Protein AF-A0A800F4C3-F1 (afdb_monomer_lite)

pLDDT: mean 89.06, std 9.59, range [60.59, 98.38]

Sequence (119 aa):
RSNSRIQIFDQEGNHSATWTQFGRPSGIAFDDQGRIYVADSESDNVQNPGYEMGIRIGEVETGWVKEFIRFPWANPHILPGNGAEFVAVDSEGNLYGGEPVPNPHRNARTLRKYVRVRP

Radius of gyration: 14.31 Å; chains: 1; bounding box: 35×34×37 Å

Secondary structure (DSSP, 8-state):
-TT--EEEE-TT--EEEEE-TT-SEEEEEE-TTSEEEEEES--STTTSTT--SEEEEEETTT--EEEEEE-TT--TT-TT--S-SEEEE-TT--EEEEE-SPPTTTSS-EEEEE-----

Structure (mmCIF, N/CA/C/O backbone):
data_AF-A0A800F4C3-F1
#
_entry.id   AF-A0A800F4C3-F1
#
loop_
_atom_site.group_PDB
_atom_site.id
_atom_site.type_symbol
_atom_site.label_atom_id
_atom_site.label_alt_id
_atom_site.label_comp_id
_atom_site.label_asym_id
_atom_site.label_entity_id
_atom_site.label_seq_id
_atom_site.pdbx_PDB_ins_code
_atom_site.Cartn_x
_atom_site.Cartn_y
_atom_site.Cartn_z
_atom_site.occupancy
_atom_site.B_iso_or_equiv
_atom_site.auth_seq_id
_atom_site.auth_comp_id
_atom_site.auth_asym_id
_atom_site.auth_atom_id
_atom_site.pdbx_PDB_model_num
ATOM 1 N N . ARG A 1 1 ? 1.613 12.022 -3.959 1.00 65.81 1 ARG A N 1
ATOM 2 C CA . ARG A 1 1 ? 1.047 11.690 -2.624 1.00 65.81 1 ARG A CA 1
ATOM 3 C C . ARG A 1 1 ? 1.990 12.178 -1.522 1.00 65.81 1 ARG A C 1
ATOM 5 O O . ARG A 1 1 ? 2.543 11.393 -0.768 1.00 65.81 1 ARG A O 1
ATOM 12 N N . SER A 1 2 ? 2.204 13.496 -1.455 1.00 76.50 2 SER A N 1
ATOM 13 C CA . SER A 1 2 ? 3.388 14.134 -0.850 1.00 76.50 2 SER A CA 1
ATOM 14 C C . SER A 1 2 ? 3.609 13.872 0.638 1.00 76.50 2 SER A C 1
ATOM 16 O O . SER A 1 2 ? 4.748 13.920 1.076 1.00 76.50 2 SER A O 1
ATOM 18 N N . ASN A 1 3 ? 2.550 13.586 1.394 1.00 88.06 3 ASN A N 1
ATOM 19 C CA . ASN A 1 3 ? 2.610 13.584 2.855 1.00 88.06 3 ASN A CA 1
ATOM 20 C C . ASN A 1 3 ? 2.937 12.206 3.458 1.00 88.06 3 ASN A C 1
ATOM 22 O O . ASN A 1 3 ? 2.912 12.095 4.680 1.00 88.06 3 ASN A O 1
ATOM 26 N N . SER A 1 4 ? 3.187 11.184 2.619 1.00 94.31 4 SER A N 1
ATOM 27 C CA . SER A 1 4 ? 3.623 9.827 3.007 1.00 94.31 4 SER A CA 1
ATOM 28 C C . SER A 1 4 ? 2.871 9.271 4.226 1.00 94.31 4 SER A C 1
ATOM 30 O O . SER A 1 4 ? 3.461 8.883 5.231 1.00 94.31 4 SER A O 1
ATOM 32 N N . ARG A 1 5 ? 1.532 9.315 4.166 1.00 95.88 5 ARG A N 1
ATOM 33 C CA . ARG A 1 5 ? 0.659 8.927 5.278 1.00 95.88 5 ARG A CA 1
ATOM 34 C C . ARG A 1 5 ? -0.674 8.363 4.812 1.00 95.88 5 ARG A C 1
ATOM 36 O O . ARG A 1 5 ? -1.158 8.711 3.736 1.00 95.88 5 ARG A O 1
ATOM 43 N N . ILE A 1 6 ? -1.291 7.582 5.687 1.00 96.31 6 ILE A N 1
ATOM 44 C CA . ILE A 1 6 ? -2.703 7.201 5.644 1.00 96.31 6 ILE A CA 1
ATOM 45 C C . ILE A 1 6 ? -3.413 7.986 6.743 1.00 96.31 6 ILE A C 1
ATOM 47 O O . ILE A 1 6 ? -2.891 8.119 7.850 1.00 96.31 6 ILE A O 1
ATOM 51 N N . GLN A 1 7 ? -4.586 8.529 6.435 1.00 96.19 7 GLN A N 1
ATOM 52 C CA . GLN A 1 7 ? -5.451 9.176 7.416 1.00 96.19 7 GLN A CA 1
ATOM 53 C C . GLN A 1 7 ? -6.754 8.396 7.497 1.00 96.19 7 GLN A C 1
ATOM 55 O O . GLN A 1 7 ? -7.334 8.059 6.467 1.00 96.19 7 GLN A O 1
ATOM 60 N N . ILE A 1 8 ? -7.178 8.110 8.720 1.00 96.00 8 ILE A N 1
ATOM 61 C CA . ILE A 1 8 ? -8.399 7.374 9.019 1.00 96.00 8 ILE A CA 1
ATOM 62 C C . ILE A 1 8 ? -9.399 8.369 9.582 1.00 96.00 8 ILE A C 1
ATOM 64 O O . ILE A 1 8 ? -9.050 9.177 10.449 1.00 96.00 8 ILE A O 1
ATOM 68 N N . PHE A 1 9 ? -10.618 8.295 9.071 1.00 97.62 9 PHE A N 1
ATOM 69 C CA . PHE A 1 9 ? -11.740 9.109 9.499 1.00 97.62 9 PHE A CA 1
ATOM 70 C C . PHE A 1 9 ? -12.912 8.192 9.843 1.00 97.62 9 PHE A C 1
ATOM 72 O O . PHE A 1 9 ? -13.038 7.113 9.254 1.00 97.62 9 PHE A O 1
ATOM 79 N N . ASP A 1 10 ? -13.754 8.617 10.779 1.00 97.00 10 ASP A N 1
ATOM 80 C CA . ASP A 1 10 ? -15.062 7.995 10.980 1.00 97.00 10 ASP A CA 1
ATOM 81 C C . ASP A 1 10 ? -16.031 8.362 9.8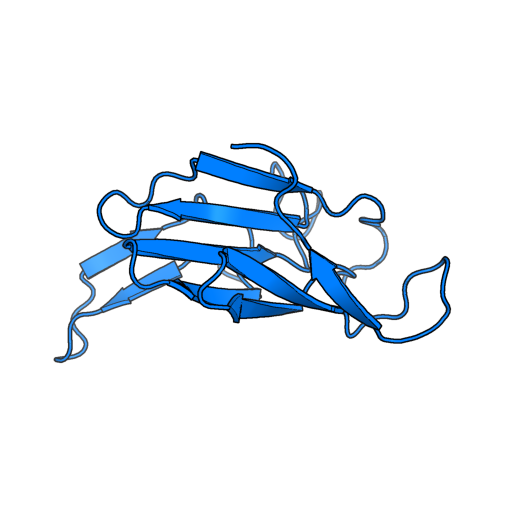37 1.00 97.00 10 ASP A C 1
ATOM 83 O O . ASP A 1 10 ? -15.669 9.051 8.876 1.00 97.00 10 ASP A O 1
ATOM 87 N N . GLN A 1 11 ? -17.264 7.853 9.902 1.00 97.19 11 GLN A N 1
ATOM 88 C CA . GLN A 1 11 ? -18.262 8.079 8.849 1.00 97.19 11 GLN A CA 1
ATOM 89 C C . GLN A 1 11 ? -18.770 9.527 8.828 1.00 97.19 11 GLN A C 1
ATOM 91 O O . GLN A 1 11 ? -19.255 10.004 7.803 1.00 97.19 11 GLN A O 1
ATOM 96 N N . GLU A 1 12 ? -18.622 10.238 9.940 1.00 98.25 12 GLU A N 1
ATOM 97 C CA . GLU A 1 12 ? -18.939 11.649 10.111 1.00 98.25 12 GLU A CA 1
ATOM 98 C C . GLU A 1 12 ? -17.805 12.566 9.613 1.00 98.25 12 GLU A C 1
ATOM 100 O O . GLU A 1 12 ? -17.984 13.782 9.520 1.00 98.25 12 GLU A O 1
ATOM 105 N N . GLY A 1 13 ? -16.651 11.997 9.247 1.00 97.75 13 GLY A N 1
ATOM 106 C CA . GLY A 1 13 ? -15.487 12.716 8.737 1.00 97.75 13 GLY A CA 1
ATOM 107 C C . GLY A 1 13 ? -14.551 13.252 9.823 1.00 97.75 13 GLY A C 1
ATOM 108 O O . GLY A 1 13 ? -13.647 14.033 9.511 1.00 97.75 13 GLY A O 1
ATOM 109 N N . ASN A 1 14 ? -14.717 12.849 11.085 1.00 98.38 14 ASN A N 1
ATOM 110 C CA . ASN A 1 14 ? -13.781 13.193 12.148 1.00 98.38 14 ASN A CA 1
ATOM 111 C C . ASN A 1 14 ? -12.506 12.363 12.011 1.00 98.38 14 ASN A C 1
ATOM 113 O O . ASN A 1 14 ? -12.537 11.155 11.780 1.00 98.38 14 ASN A O 1
ATOM 117 N N . HIS A 1 15 ? -11.359 13.018 12.175 1.00 97.94 15 HIS A N 1
ATOM 118 C CA . HIS A 1 15 ? -10.058 12.358 12.129 1.00 97.94 15 HIS A CA 1
ATOM 119 C C . HIS A 1 15 ? -9.883 11.423 13.330 1.00 97.94 15 HIS A C 1
ATOM 121 O O . HIS A 1 15 ? -9.956 11.864 14.474 1.00 97.94 15 HIS A O 1
ATOM 127 N N . SER A 1 16 ? -9.627 10.142 13.064 1.00 96.00 16 SER A N 1
ATOM 128 C CA . SER A 1 16 ? -9.420 9.124 14.101 1.00 96.00 16 SER A CA 1
ATOM 129 C C . SER A 1 16 ? -7.940 8.807 14.304 1.00 96.00 16 SER A C 1
ATOM 131 O O . SER A 1 16 ? -7.479 8.684 15.436 1.00 96.00 16 SER A O 1
ATOM 133 N N . ALA A 1 17 ? -7.181 8.655 13.213 1.00 95.56 17 ALA A N 1
ATOM 134 C CA . ALA A 1 17 ? -5.772 8.271 13.281 1.00 95.56 17 ALA A CA 1
ATOM 135 C C . ALA A 1 17 ? -4.977 8.683 12.037 1.00 95.56 17 ALA A C 1
ATOM 137 O O . ALA A 1 17 ? -5.516 8.886 10.947 1.00 95.56 17 ALA A O 1
ATOM 138 N N . THR A 1 18 ? -3.659 8.787 12.201 1.00 97.12 18 THR A N 1
ATOM 139 C CA . THR A 1 18 ? -2.703 8.954 11.101 1.00 97.12 18 THR A CA 1
ATOM 140 C C . THR A 1 18 ? -1.639 7.872 11.202 1.00 97.12 18 THR A C 1
ATOM 142 O O . THR A 1 18 ? -1.028 7.710 12.256 1.00 97.12 18 THR A O 1
ATOM 145 N N . TRP A 1 19 ? -1.389 7.171 10.099 1.00 97.31 19 TRP A N 1
ATOM 146 C CA . TRP A 1 19 ? -0.342 6.158 9.979 1.00 97.31 19 TRP A CA 1
ATOM 147 C C . TRP A 1 19 ? 0.731 6.605 8.989 1.00 97.31 19 TRP A C 1
ATOM 149 O O . TRP A 1 19 ? 0.418 7.128 7.920 1.00 97.31 19 TRP A O 1
ATOM 159 N N . THR A 1 20 ? 1.995 6.372 9.330 1.00 96.00 20 THR A N 1
ATOM 160 C CA . THR A 1 20 ? 3.185 6.768 8.547 1.00 96.00 20 THR A CA 1
ATOM 161 C C . THR A 1 20 ? 4.107 5.589 8.224 1.00 96.00 20 THR A C 1
ATOM 163 O O . THR A 1 20 ? 4.983 5.694 7.376 1.00 96.00 20 THR A O 1
ATOM 166 N N . GLN A 1 21 ? 3.873 4.435 8.844 1.00 96.38 21 GLN A N 1
ATOM 167 C CA . GLN A 1 21 ? 4.638 3.197 8.704 1.00 96.38 21 GLN A CA 1
ATOM 168 C C . GLN A 1 21 ? 4.423 2.471 7.363 1.00 96.38 21 GLN A C 1
ATOM 170 O O . GLN A 1 21 ? 5.145 1.527 7.046 1.00 96.38 21 GLN A O 1
ATOM 175 N N . PHE A 1 22 ? 3.454 2.906 6.550 1.00 97.12 22 PHE A N 1
ATOM 176 C CA . PHE A 1 22 ? 3.119 2.284 5.263 1.00 97.12 22 PHE A CA 1
ATOM 177 C C . PHE A 1 22 ? 3.890 2.871 4.061 1.00 97.12 22 PHE A C 1
ATOM 179 O O . PHE A 1 22 ? 3.536 2.614 2.911 1.00 97.12 22 PHE A O 1
ATOM 186 N N . GLY A 1 23 ? 4.980 3.604 4.304 1.00 94.88 23 GLY A N 1
ATOM 187 C CA . GLY A 1 23 ? 5.822 4.189 3.259 1.00 94.88 23 GLY A CA 1
ATOM 188 C C . GLY A 1 23 ? 5.141 5.362 2.569 1.00 94.88 23 GLY A C 1
ATOM 189 O O . GLY A 1 23 ? 4.710 6.301 3.238 1.00 94.88 23 GLY A O 1
ATOM 190 N N . ARG A 1 24 ? 5.045 5.318 1.238 1.00 94.62 24 ARG A N 1
ATOM 191 C CA . ARG A 1 24 ? 4.399 6.359 0.432 1.00 94.62 24 ARG A CA 1
ATOM 192 C C . ARG A 1 24 ? 3.173 5.804 -0.312 1.00 94.62 24 ARG A C 1
ATOM 194 O O . ARG A 1 24 ? 3.274 5.471 -1.491 1.00 94.62 24 ARG A O 1
ATOM 201 N N . PRO A 1 25 ? 2.011 5.707 0.368 1.00 95.75 25 PRO A N 1
ATOM 202 C CA . PRO A 1 25 ? 0.841 4.985 -0.131 1.00 95.75 25 PRO A CA 1
ATOM 203 C C . PRO A 1 25 ? 0.373 5.495 -1.491 1.00 95.75 25 PRO A C 1
ATOM 205 O O . PRO A 1 25 ? 0.094 6.687 -1.597 1.00 95.75 25 PRO A O 1
ATOM 208 N N . SER A 1 26 ? 0.256 4.611 -2.485 1.00 93.94 26 SER A N 1
ATOM 209 C CA . SER A 1 26 ? -0.271 4.857 -3.837 1.00 93.94 26 SER A CA 1
ATOM 210 C C . SER A 1 26 ? -1.655 4.262 -4.075 1.00 93.94 26 SER A C 1
ATOM 212 O O . SER A 1 26 ? -2.526 4.936 -4.630 1.00 93.94 26 SER A O 1
ATOM 214 N N . GLY A 1 27 ? -1.880 3.060 -3.551 1.00 94.56 27 GLY A N 1
ATOM 215 C CA . GLY A 1 27 ? -3.160 2.365 -3.539 1.00 94.56 27 GLY A CA 1
ATOM 216 C C . GLY A 1 27 ? -3.327 1.568 -2.250 1.00 94.56 27 GLY A C 1
ATOM 217 O O . GLY A 1 27 ? -2.340 1.154 -1.640 1.00 94.56 27 GLY A O 1
ATOM 218 N N . ILE A 1 28 ? -4.577 1.374 -1.831 1.00 96.69 28 ILE A N 1
ATOM 219 C CA . ILE A 1 28 ? -4.933 0.658 -0.604 1.00 96.69 28 ILE A CA 1
ATOM 220 C C . ILE A 1 28 ? -6.030 -0.356 -0.930 1.00 96.69 28 ILE A C 1
ATOM 222 O O . ILE A 1 28 ? -7.000 -0.013 -1.604 1.00 96.69 28 ILE A O 1
ATOM 226 N N . ALA A 1 29 ? -5.884 -1.579 -0.431 1.00 97.44 29 ALA A N 1
ATOM 227 C CA . ALA A 1 29 ? -6.916 -2.608 -0.449 1.00 97.44 29 ALA A CA 1
ATOM 228 C C . ALA A 1 29 ? -7.024 -3.278 0.924 1.00 97.44 29 ALA A C 1
ATOM 230 O O . ALA A 1 29 ? -6.106 -3.195 1.742 1.00 97.44 29 ALA A O 1
ATOM 231 N N . PHE A 1 30 ? -8.142 -3.956 1.153 1.00 96.56 30 PHE A N 1
ATOM 232 C CA . PHE A 1 30 ? -8.427 -4.695 2.377 1.00 96.56 30 PHE A CA 1
ATOM 233 C C . PHE A 1 30 ? -8.978 -6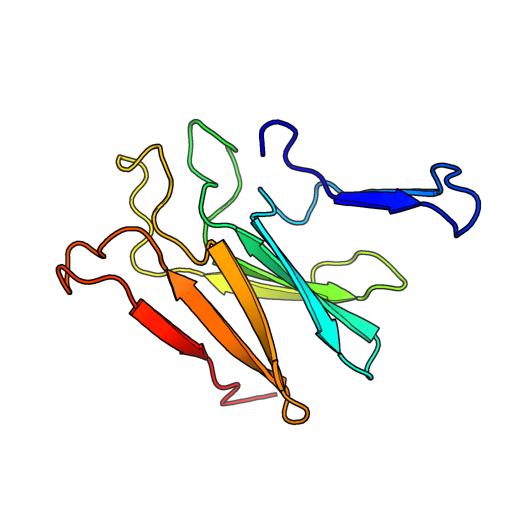.070 2.020 1.00 96.56 30 PHE A C 1
ATOM 235 O O . PHE A 1 30 ? -9.577 -6.227 0.955 1.00 96.56 30 PHE A O 1
ATOM 242 N N . ASP A 1 31 ? -8.801 -7.038 2.912 1.00 95.50 31 ASP A N 1
ATOM 243 C CA . ASP A 1 31 ? -9.506 -8.317 2.844 1.00 95.50 31 ASP A CA 1
ATOM 244 C C . ASP A 1 31 ? -10.469 -8.511 4.023 1.00 95.50 31 ASP A C 1
ATOM 246 O O . ASP A 1 31 ? -10.572 -7.678 4.928 1.00 95.50 31 ASP A O 1
ATOM 250 N N . ASP A 1 32 ? -11.197 -9.623 3.992 1.00 94.06 32 ASP A N 1
ATOM 251 C CA . ASP A 1 32 ? -12.166 -10.028 5.012 1.00 94.06 32 ASP A CA 1
ATOM 252 C C . ASP A 1 32 ? -11.520 -10.521 6.319 1.00 94.06 32 ASP A C 1
ATOM 254 O O . ASP A 1 32 ? -12.215 -10.724 7.314 1.00 94.06 32 ASP A O 1
ATOM 258 N N . GLN A 1 33 ? -10.193 -10.658 6.347 1.00 93.56 33 GLN A N 1
ATOM 259 C CA . GLN A 1 33 ? -9.412 -11.055 7.519 1.00 93.56 33 GLN A CA 1
ATOM 260 C C . GLN A 1 33 ? -8.860 -9.848 8.289 1.00 93.56 33 GLN A C 1
ATOM 262 O O . GLN A 1 33 ? -8.104 -10.018 9.246 1.00 93.56 33 GLN A O 1
ATOM 267 N N . GLY A 1 34 ? -9.215 -8.624 7.885 1.00 95.25 34 GLY A N 1
ATOM 268 C CA . GLY A 1 34 ? -8.759 -7.400 8.542 1.00 95.25 34 GLY A CA 1
ATOM 269 C C . GLY A 1 34 ? -7.313 -7.033 8.211 1.00 95.25 34 GLY A C 1
ATOM 270 O O . GLY A 1 34 ? -6.677 -6.297 8.976 1.00 95.25 34 GLY A O 1
ATOM 271 N N . ARG A 1 35 ? -6.774 -7.517 7.084 1.00 96.75 35 ARG A N 1
ATOM 272 C CA . ARG A 1 35 ? -5.470 -7.077 6.576 1.00 96.75 35 ARG A CA 1
ATOM 273 C C . ARG A 1 35 ? -5.631 -5.873 5.658 1.00 96.75 35 ARG A C 1
ATOM 275 O O . ARG A 1 35 ? -6.587 -5.770 4.892 1.00 96.75 35 ARG A O 1
ATOM 282 N N . ILE A 1 36 ? -4.656 -4.975 5.719 1.00 97.88 36 ILE A N 1
ATOM 283 C CA . ILE A 1 36 ? -4.501 -3.842 4.806 1.00 97.88 36 ILE A CA 1
ATOM 284 C C . ILE A 1 36 ? -3.306 -4.089 3.889 1.00 97.88 36 ILE A C 1
ATOM 286 O O . ILE A 1 36 ? -2.233 -4.486 4.342 1.00 97.88 36 ILE A O 1
ATOM 290 N N . TYR A 1 37 ? -3.484 -3.799 2.606 1.00 97.69 37 TYR A N 1
ATOM 291 C CA . TYR A 1 37 ? -2.467 -3.889 1.567 1.00 97.69 37 TYR A CA 1
ATOM 292 C C . TYR A 1 37 ? -2.219 -2.497 1.025 1.00 97.69 37 TYR A C 1
ATOM 294 O O . TYR A 1 37 ? -3.133 -1.869 0.494 1.00 97.69 37 TYR A O 1
ATOM 302 N N . VAL A 1 38 ? -0.991 -2.011 1.150 1.00 97.69 38 VAL A N 1
ATOM 303 C CA . VAL A 1 38 ? -0.631 -0.654 0.751 1.00 97.69 38 VAL A CA 1
ATOM 304 C C . VAL A 1 38 ? 0.472 -0.716 -0.281 1.00 97.69 38 VAL A C 1
ATOM 306 O O . VAL A 1 38 ? 1.592 -1.136 0.015 1.00 97.69 38 VAL A O 1
ATOM 309 N N . ALA A 1 39 ? 0.141 -0.300 -1.496 1.00 96.25 39 ALA A N 1
ATOM 310 C CA . ALA A 1 39 ? 1.118 -0.121 -2.548 1.00 96.25 39 ALA A CA 1
ATOM 311 C C . ALA A 1 39 ? 1.928 1.154 -2.297 1.00 96.25 39 ALA A C 1
ATOM 313 O O . ALA A 1 39 ? 1.403 2.157 -1.815 1.00 96.25 39 ALA A O 1
ATOM 314 N N . ASP A 1 40 ? 3.209 1.098 -2.622 1.00 94.56 40 ASP A N 1
ATOM 315 C CA . ASP A 1 40 ? 4.155 2.196 -2.547 1.00 94.56 40 ASP A CA 1
ATOM 316 C C . ASP A 1 40 ? 4.978 2.188 -3.834 1.00 94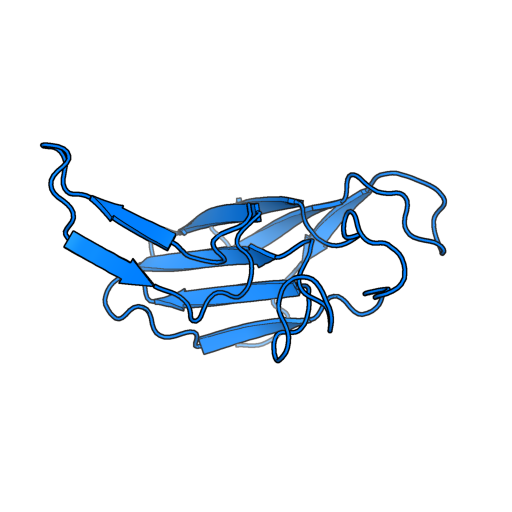.56 40 ASP A C 1
ATOM 318 O O . ASP A 1 40 ? 5.894 1.377 -4.002 1.00 94.56 40 ASP A O 1
ATOM 322 N N . SER A 1 41 ? 4.597 3.061 -4.765 1.00 91.25 41 SER A N 1
ATOM 323 C CA . SER A 1 41 ? 5.222 3.190 -6.082 1.00 91.25 41 SER A CA 1
ATOM 324 C C . SER A 1 41 ? 6.416 4.132 -6.104 1.00 91.25 41 SER A C 1
ATOM 326 O O . SER A 1 41 ? 7.154 4.102 -7.085 1.00 91.25 41 SER A O 1
ATOM 328 N N . GLU A 1 42 ? 6.605 4.953 -5.068 1.00 91.31 42 GLU A N 1
ATOM 329 C CA . GLU A 1 42 ? 7.393 6.192 -5.139 1.00 91.31 42 GLU A CA 1
ATOM 330 C C . GLU A 1 42 ? 8.438 6.340 -4.024 1.00 91.31 42 GLU A C 1
ATOM 332 O O . GLU A 1 42 ? 9.216 7.289 -4.075 1.00 91.31 42 GLU A O 1
ATOM 337 N N . SER A 1 43 ? 8.477 5.474 -3.003 1.00 92.25 43 SER A N 1
ATOM 338 C CA . SER A 1 43 ? 9.520 5.584 -1.975 1.00 92.25 43 SER A CA 1
ATOM 339 C C . SER A 1 43 ? 10.915 5.347 -2.549 1.00 92.25 43 SER A C 1
ATOM 341 O O . SER A 1 43 ? 11.200 4.316 -3.160 1.00 92.25 43 SER A O 1
ATOM 343 N N . ASP A 1 44 ? 11.797 6.303 -2.287 1.00 87.75 44 ASP A N 1
ATOM 344 C CA . ASP A 1 44 ? 13.220 6.264 -2.589 1.00 87.75 44 ASP A CA 1
ATOM 345 C C . ASP A 1 44 ? 13.988 7.171 -1.601 1.00 87.75 44 ASP A C 1
ATOM 347 O O . ASP A 1 44 ? 13.418 7.741 -0.666 1.00 87.75 44 ASP A O 1
ATOM 351 N N . ASN A 1 45 ? 15.295 7.334 -1.817 1.00 87.94 45 ASN A N 1
ATOM 352 C CA . ASN A 1 45 ? 16.162 8.155 -0.963 1.00 87.94 45 ASN A CA 1
ATOM 353 C C . ASN A 1 45 ? 15.908 9.675 -1.058 1.00 87.94 45 ASN A C 1
ATOM 355 O O . ASN A 1 45 ? 16.602 10.437 -0.387 1.00 87.94 45 ASN A O 1
ATOM 359 N N . VAL A 1 46 ? 14.960 10.125 -1.882 1.00 85.94 46 VAL A N 1
ATOM 360 C CA . VAL A 1 46 ? 14.609 11.536 -2.095 1.00 85.94 46 VAL A CA 1
ATOM 361 C C . VAL A 1 46 ? 13.163 11.805 -1.665 1.00 85.94 46 VAL A C 1
ATOM 363 O O . VAL A 1 46 ? 12.920 12.672 -0.831 1.00 85.94 46 VAL A O 1
ATOM 366 N N . GLN A 1 47 ? 12.203 11.056 -2.204 1.00 87.50 47 GLN A N 1
ATOM 367 C CA . GLN A 1 47 ? 10.764 11.212 -1.999 1.00 87.50 47 GLN A CA 1
ATOM 368 C C . GLN A 1 47 ? 10.290 10.700 -0.635 1.00 87.50 47 GLN A C 1
ATOM 370 O O . GLN A 1 47 ? 9.327 11.240 -0.086 1.00 87.50 47 GLN A O 1
ATOM 375 N N . ASN A 1 48 ? 10.915 9.642 -0.103 1.00 91.69 48 ASN A N 1
ATOM 376 C CA . ASN A 1 48 ? 10.568 9.075 1.204 1.00 91.69 48 ASN A CA 1
ATOM 377 C C . ASN A 1 48 ? 11.755 8.316 1.842 1.00 91.69 48 ASN A C 1
ATOM 379 O O . ASN A 1 48 ? 11.732 7.083 1.927 1.00 91.69 48 ASN A O 1
ATOM 383 N N . PRO A 1 49 ? 12.809 9.034 2.276 1.00 89.75 49 PRO A N 1
ATOM 384 C CA . PRO A 1 49 ? 14.043 8.416 2.753 1.00 89.75 49 PRO A CA 1
ATOM 385 C C . PRO A 1 49 ? 13.814 7.423 3.901 1.00 89.75 49 PRO A C 1
ATOM 387 O O . PRO A 1 49 ? 13.044 7.684 4.823 1.00 89.75 49 PRO A O 1
ATOM 390 N N . GLY A 1 50 ? 14.515 6.286 3.857 1.00 90.88 50 GLY A N 1
ATOM 391 C CA . GLY A 1 50 ? 14.383 5.208 4.846 1.00 90.88 50 GLY A CA 1
ATOM 392 C C . GLY A 1 50 ? 13.304 4.168 4.522 1.00 90.88 50 GLY A C 1
ATOM 393 O O . GLY A 1 50 ? 13.225 3.155 5.214 1.00 90.88 50 GLY A O 1
ATOM 394 N N . TYR A 1 51 ? 12.520 4.368 3.458 1.00 92.44 51 TYR A N 1
ATOM 395 C CA . TYR A 1 51 ? 11.541 3.398 2.973 1.00 92.44 51 TYR A CA 1
ATOM 396 C C . TYR A 1 51 ? 11.945 2.806 1.624 1.00 92.44 51 TYR A C 1
ATOM 398 O O . TYR A 1 51 ? 12.372 3.507 0.711 1.00 92.44 51 TYR A O 1
ATOM 406 N N . GLU A 1 52 ? 11.748 1.497 1.483 1.00 91.25 52 GLU A N 1
ATOM 407 C CA . GLU A 1 52 ? 11.849 0.818 0.193 1.00 91.25 52 GLU A CA 1
ATOM 408 C C . GLU A 1 52 ? 10.499 0.805 -0.535 1.00 91.25 52 GLU A C 1
ATOM 410 O O . GLU A 1 52 ? 9.446 0.621 0.081 1.00 91.25 52 GLU A O 1
ATOM 415 N N . MET A 1 53 ? 10.539 0.943 -1.858 1.00 91.81 53 MET A N 1
ATOM 416 C CA . MET A 1 53 ? 9.387 0.777 -2.745 1.00 91.81 53 MET A CA 1
ATOM 417 C C . MET A 1 53 ? 8.864 -0.671 -2.729 1.00 91.81 53 MET A C 1
ATOM 419 O O . MET A 1 53 ? 9.646 -1.630 -2.739 1.00 91.81 53 MET A O 1
ATOM 423 N N . GLY A 1 54 ? 7.543 -0.854 -2.748 1.00 93.56 54 GLY A N 1
ATOM 424 C CA . GLY A 1 54 ? 6.929 -2.183 -2.711 1.00 93.56 54 GLY A CA 1
ATOM 425 C C . GLY A 1 54 ? 5.487 -2.184 -2.212 1.00 93.56 54 GLY A C 1
ATOM 426 O O . GLY A 1 54 ? 4.801 -1.172 -2.266 1.00 93.56 54 GLY A O 1
ATOM 427 N N . ILE A 1 55 ? 5.016 -3.333 -1.732 1.00 96.19 55 ILE A N 1
ATOM 428 C CA . ILE A 1 55 ? 3.680 -3.482 -1.140 1.00 96.19 55 ILE A CA 1
ATOM 429 C C . ILE A 1 55 ? 3.844 -3.883 0.324 1.00 96.19 55 ILE A C 1
ATOM 431 O O . ILE A 1 55 ? 4.459 -4.906 0.625 1.00 96.19 55 ILE A O 1
ATOM 435 N N . ARG A 1 56 ? 3.301 -3.083 1.241 1.00 97.19 56 ARG A N 1
ATOM 436 C CA . ARG A 1 56 ? 3.264 -3.384 2.679 1.00 97.19 56 ARG A CA 1
ATOM 437 C C . ARG A 1 56 ? 1.935 -4.019 3.040 1.00 97.19 56 ARG A C 1
ATOM 439 O O . ARG A 1 56 ? 0.893 -3.558 2.582 1.00 97.19 56 ARG A O 1
ATOM 446 N N . ILE A 1 57 ? 1.985 -5.048 3.874 1.00 97.62 57 ILE A N 1
ATOM 447 C CA . ILE A 1 57 ? 0.808 -5.759 4.368 1.00 97.62 57 ILE A CA 1
ATOM 448 C C . ILE A 1 57 ? 0.799 -5.630 5.884 1.00 97.62 57 ILE A C 1
ATOM 450 O O . ILE A 1 57 ? 1.808 -5.898 6.544 1.00 97.62 57 ILE A O 1
ATOM 454 N N . GLY A 1 58 ? -0.320 -5.181 6.436 1.00 97.56 58 GLY A N 1
ATOM 455 C CA . GLY A 1 58 ? -0.468 -4.963 7.868 1.00 97.56 58 GLY A CA 1
ATOM 456 C C . GLY A 1 58 ? -1.8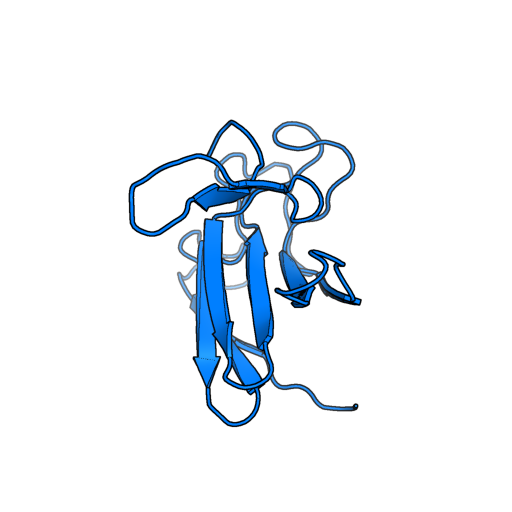40 -5.344 8.393 1.00 97.56 58 GLY A C 1
ATOM 457 O O . GLY A 1 58 ? -2.694 -5.818 7.650 1.00 97.56 58 GLY A O 1
ATOM 458 N N . GLU A 1 59 ? -2.041 -5.112 9.681 1.00 97.25 59 GLU A N 1
ATOM 459 C CA . GLU A 1 59 ? -3.314 -5.304 10.379 1.00 97.25 59 GLU A CA 1
ATOM 460 C C . GLU A 1 59 ? -4.064 -3.972 10.473 1.00 97.25 59 GLU A C 1
ATOM 462 O O . GLU A 1 59 ? -3.486 -2.962 10.879 1.00 97.25 59 GLU A O 1
ATOM 467 N N . VAL A 1 60 ? -5.355 -3.962 10.136 1.00 95.62 60 VAL A N 1
ATOM 468 C CA . VAL A 1 60 ? -6.190 -2.749 10.214 1.00 95.62 60 VAL A CA 1
ATOM 469 C C . VAL A 1 60 ? -6.403 -2.307 11.660 1.00 95.62 60 VAL A C 1
ATOM 471 O O . VAL A 1 60 ? -6.342 -1.118 11.951 1.00 95.62 60 VAL A O 1
ATOM 474 N N . GLU A 1 61 ? -6.627 -3.252 12.572 1.00 95.06 61 GLU A N 1
ATOM 475 C CA . GLU A 1 61 ? -6.940 -2.952 13.975 1.00 95.06 61 GLU A CA 1
ATOM 476 C C . GLU A 1 61 ? -5.793 -2.221 14.684 1.00 95.06 61 GLU A C 1
ATOM 478 O O . GLU A 1 61 ? -6.011 -1.299 15.466 1.00 95.06 61 GLU A O 1
ATOM 483 N N . THR A 1 62 ? -4.556 -2.617 14.388 1.00 95.38 62 THR A N 1
ATOM 484 C CA . THR A 1 62 ? -3.375 -2.141 15.111 1.00 95.38 62 THR A CA 1
ATOM 485 C C . THR A 1 62 ? -2.524 -1.167 14.301 1.00 95.38 62 THR A C 1
ATOM 487 O O . THR A 1 62 ? -1.702 -0.441 14.861 1.00 95.38 62 THR A O 1
ATOM 490 N N . GLY A 1 63 ? -2.674 -1.164 12.975 1.00 95.75 63 GLY A N 1
ATOM 491 C CA . GLY A 1 63 ? -1.790 -0.462 12.052 1.00 95.75 63 GLY A CA 1
ATOM 492 C C . GLY A 1 63 ? -0.402 -1.101 11.916 1.00 95.75 63 GLY A C 1
ATOM 493 O O . GLY A 1 63 ? 0.455 -0.531 11.239 1.00 95.75 63 GLY A O 1
ATOM 494 N N . TRP A 1 64 ? -0.120 -2.254 12.532 1.00 97.25 64 TRP A N 1
ATOM 495 C CA . TRP A 1 64 ? 1.203 -2.876 12.428 1.00 97.25 64 TRP A CA 1
ATOM 496 C C . TRP A 1 64 ? 1.445 -3.430 11.026 1.00 97.25 64 TRP A C 1
ATOM 498 O O . TRP A 1 64 ? 0.675 -4.251 10.532 1.00 97.25 64 TRP A O 1
ATOM 508 N N . VAL A 1 65 ? 2.564 -3.039 10.411 1.00 98.00 65 VAL A N 1
ATOM 509 C CA . VAL A 1 65 ? 3.073 -3.693 9.199 1.00 98.00 65 VAL A CA 1
ATOM 510 C C . VAL A 1 65 ? 3.676 -5.035 9.603 1.00 98.00 65 VAL A C 1
ATOM 512 O O . VAL A 1 65 ? 4.575 -5.084 10.442 1.00 98.00 65 VAL A O 1
ATOM 515 N N . LYS A 1 66 ? 3.176 -6.120 9.015 1.00 96.69 66 LYS A N 1
ATOM 516 C CA . LYS A 1 66 ? 3.625 -7.491 9.291 1.00 96.69 66 LYS A CA 1
ATOM 517 C C . LYS A 1 66 ? 4.495 -8.046 8.183 1.00 96.69 66 LYS A C 1
ATOM 519 O O . LYS A 1 66 ? 5.400 -8.829 8.449 1.00 96.69 66 LYS A O 1
ATOM 524 N N . GLU A 1 67 ? 4.223 -7.642 6.948 1.00 95.56 67 GLU A N 1
ATOM 525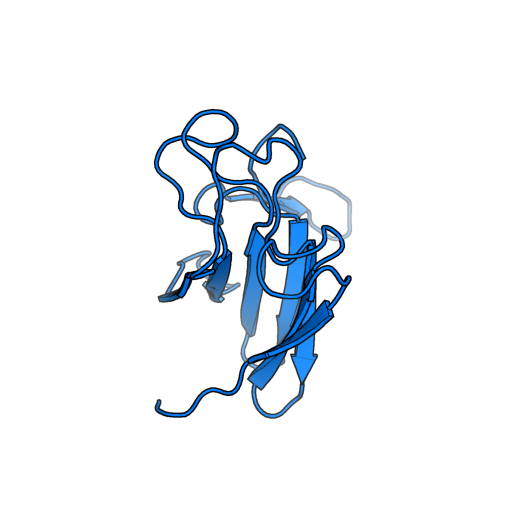 C CA . GLU A 1 67 ? 4.901 -8.184 5.783 1.00 95.56 67 GLU A CA 1
ATOM 526 C C . GLU A 1 67 ? 5.205 -7.097 4.760 1.00 95.56 67 GLU A C 1
ATOM 528 O O . GLU A 1 67 ? 4.562 -6.044 4.700 1.00 95.56 67 GLU A O 1
ATOM 533 N N . PHE A 1 68 ? 6.202 -7.377 3.929 1.00 95.50 68 PHE A N 1
ATOM 534 C CA . PHE A 1 68 ? 6.636 -6.474 2.883 1.00 95.50 68 PHE A CA 1
ATOM 535 C C . PHE A 1 68 ? 7.043 -7.256 1.639 1.00 95.50 68 PHE A C 1
ATOM 537 O O . PHE A 1 68 ? 7.962 -8.074 1.664 1.00 95.50 68 PHE A O 1
ATOM 544 N N . ILE A 1 69 ? 6.365 -6.970 0.533 1.00 93.50 69 ILE A N 1
ATOM 545 C CA . ILE A 1 69 ? 6.737 -7.431 -0.797 1.00 93.50 69 ILE A CA 1
ATOM 546 C C . ILE A 1 69 ? 7.577 -6.325 -1.425 1.00 93.50 69 ILE A C 1
ATOM 548 O O . ILE A 1 69 ? 7.052 -5.342 -1.952 1.00 93.50 69 ILE A O 1
ATOM 552 N N . ARG A 1 70 ? 8.897 -6.488 -1.360 1.00 90.94 70 ARG A N 1
ATOM 553 C CA . ARG A 1 70 ? 9.839 -5.569 -2.001 1.00 90.94 70 ARG A CA 1
ATOM 554 C C . ARG A 1 70 ? 9.656 -5.602 -3.513 1.00 90.94 70 ARG A C 1
ATOM 556 O O . ARG A 1 70 ? 9.579 -6.683 -4.097 1.00 90.94 70 ARG A O 1
ATOM 563 N N . PHE A 1 71 ? 9.656 -4.438 -4.159 1.00 88.00 71 PHE A N 1
ATOM 564 C CA . PHE A 1 71 ? 9.722 -4.375 -5.615 1.00 88.00 71 PHE A CA 1
ATOM 565 C C . PHE A 1 71 ? 11.183 -4.541 -6.068 1.00 88.00 71 PHE A C 1
ATOM 567 O O . PHE A 1 71 ? 11.994 -3.639 -5.854 1.00 88.00 71 PHE A O 1
ATOM 574 N N . PRO A 1 72 ? 11.573 -5.673 -6.688 1.00 81.31 72 PRO A N 1
ATOM 575 C CA . PRO A 1 72 ? 12.987 -5.974 -6.923 1.00 81.31 72 PRO A CA 1
ATOM 576 C C . PRO A 1 72 ? 13.621 -5.113 -8.024 1.00 81.31 72 PRO A C 1
ATOM 578 O O . PRO A 1 72 ? 14.838 -5.115 -8.173 1.00 81.31 72 PRO A O 1
ATOM 581 N N . TRP A 1 73 ? 12.811 -4.372 -8.785 1.00 81.06 73 TRP A N 1
ATOM 582 C CA . TRP A 1 73 ? 13.267 -3.468 -9.845 1.00 81.06 73 TRP A CA 1
ATOM 583 C C . TRP A 1 73 ? 13.078 -1.994 -9.482 1.00 81.06 73 TRP A C 1
ATOM 585 O O . TRP A 1 73 ? 12.973 -1.155 -10.380 1.00 81.06 73 TRP A O 1
ATOM 595 N N . ALA A 1 74 ? 12.984 -1.678 -8.189 1.00 79.62 74 ALA A N 1
ATOM 596 C CA . ALA A 1 74 ? 12.932 -0.300 -7.726 1.00 79.62 74 ALA A CA 1
ATOM 597 C C . ALA A 1 74 ? 14.139 0.472 -8.275 1.00 79.62 74 ALA A C 1
ATOM 599 O O . ALA A 1 74 ? 15.284 0.040 -8.120 1.00 79.62 74 ALA A O 1
ATOM 600 N N . ASN A 1 75 ? 13.879 1.596 -8.942 1.00 76.75 75 ASN A N 1
ATOM 601 C CA . ASN A 1 75 ? 14.931 2.451 -9.477 1.00 76.75 75 ASN A CA 1
ATOM 602 C C . ASN A 1 75 ? 14.794 3.867 -8.897 1.00 76.75 75 ASN A C 1
ATOM 604 O O . ASN A 1 75 ? 13.904 4.601 -9.329 1.00 76.75 75 ASN A O 1
ATOM 608 N N . PRO A 1 76 ? 15.690 4.280 -7.982 1.00 72.31 76 PRO A N 1
ATOM 609 C CA . PRO A 1 76 ? 15.618 5.592 -7.336 1.00 72.31 76 PRO A CA 1
ATOM 610 C C . PRO A 1 76 ? 15.894 6.763 -8.294 1.00 72.31 76 PRO A C 1
ATOM 612 O O . PRO A 1 76 ? 15.710 7.917 -7.929 1.00 72.31 76 PRO A O 1
ATOM 615 N N . HIS A 1 77 ? 16.349 6.500 -9.524 1.00 75.56 77 HIS A N 1
ATOM 616 C CA . HIS A 1 77 ? 16.510 7.532 -10.551 1.00 75.56 77 HIS A CA 1
ATOM 617 C C . HIS A 1 77 ? 15.216 7.813 -11.330 1.00 75.56 77 HIS A C 1
ATOM 619 O O . HIS A 1 77 ? 15.158 8.779 -12.091 1.00 75.56 77 HIS A O 1
ATOM 625 N N . ILE A 1 78 ? 14.173 6.995 -11.156 1.00 74.62 78 ILE A N 1
ATOM 626 C CA . ILE A 1 78 ? 12.853 7.222 -11.749 1.00 74.62 78 ILE A CA 1
ATOM 627 C C . ILE A 1 78 ? 11.999 7.950 -10.711 1.00 74.62 78 ILE A C 1
ATOM 629 O O . ILE A 1 78 ? 11.258 7.331 -9.959 1.00 74.62 78 ILE A O 1
ATOM 633 N N . LEU A 1 79 ? 12.107 9.280 -10.682 1.00 68.94 79 LEU A N 1
ATOM 634 C CA . LEU A 1 79 ? 11.441 10.129 -9.683 1.00 68.94 79 LEU A CA 1
ATOM 635 C C . LEU A 1 79 ? 9.905 10.015 -9.625 1.00 68.94 79 LEU A C 1
ATOM 637 O O . LEU A 1 79 ? 9.363 10.197 -8.535 1.00 68.94 79 LEU A O 1
ATOM 641 N N . PRO A 1 80 ? 9.178 9.729 -10.728 1.00 73.38 80 PRO A N 1
ATOM 642 C CA . PRO A 1 80 ? 7.753 9.405 -10.646 1.00 73.38 80 PRO A CA 1
ATOM 643 C C . PRO A 1 80 ? 7.448 8.085 -9.925 1.00 73.38 80 PRO A C 1
ATOM 645 O O . PRO A 1 80 ? 6.279 7.784 -9.717 1.00 73.38 80 PRO A O 1
ATOM 648 N N . GLY A 1 81 ? 8.465 7.288 -9.589 1.00 78.31 81 GLY A N 1
ATOM 649 C CA . GLY A 1 81 ? 8.298 5.926 -9.115 1.00 78.31 81 GLY A CA 1
ATOM 650 C C . GLY A 1 81 ? 8.071 4.926 -10.250 1.00 78.31 81 GLY A C 1
ATOM 651 O O . GLY A 1 81 ? 7.657 5.283 -11.353 1.00 78.31 81 GLY A O 1
ATOM 652 N N . ASN A 1 82 ? 8.372 3.650 -10.008 1.00 81.38 82 ASN A N 1
ATOM 653 C CA . ASN A 1 82 ? 8.142 2.575 -10.980 1.00 81.38 82 ASN A CA 1
ATOM 654 C C . ASN A 1 82 ? 7.515 1.310 -10.379 1.00 81.38 82 ASN A C 1
ATOM 656 O O . ASN A 1 82 ? 7.461 0.277 -11.049 1.00 81.38 82 ASN A O 1
ATOM 660 N N . GLY A 1 83 ? 7.061 1.393 -9.129 1.00 84.25 83 GLY A N 1
ATOM 661 C CA . GLY A 1 83 ? 6.404 0.302 -8.424 1.00 84.25 83 GLY A CA 1
ATOM 662 C C . GLY A 1 83 ? 4.902 0.233 -8.690 1.00 84.25 83 GLY A C 1
ATOM 663 O O . GLY A 1 83 ? 4.363 0.883 -9.590 1.00 84.25 83 GLY A O 1
ATOM 664 N N . ALA A 1 84 ? 4.219 -0.572 -7.877 1.00 87.88 84 ALA A N 1
ATOM 665 C CA . ALA A 1 84 ? 2.772 -0.712 -7.943 1.00 87.88 84 ALA A CA 1
ATOM 666 C C . ALA A 1 84 ? 2.080 0.596 -7.524 1.00 87.88 84 ALA A C 1
ATOM 668 O O . ALA A 1 84 ? 2.270 1.098 -6.419 1.00 87.88 84 ALA A O 1
ATOM 669 N N . GLU A 1 85 ? 1.268 1.143 -8.419 1.00 89.94 85 GLU A N 1
ATOM 670 C CA . GLU A 1 85 ? 0.468 2.350 -8.205 1.00 89.94 85 GLU A CA 1
ATOM 671 C C . GLU A 1 85 ? -0.905 2.027 -7.606 1.00 89.94 85 GLU A C 1
ATOM 673 O O . GLU A 1 85 ? -1.453 2.784 -6.814 1.00 89.94 85 GLU A O 1
ATOM 678 N N . PHE A 1 86 ? -1.443 0.867 -7.976 1.00 90.00 86 PHE A N 1
ATOM 679 C CA . PHE A 1 86 ? -2.698 0.325 -7.471 1.00 90.00 86 PHE A CA 1
ATOM 680 C C . PHE A 1 86 ? -2.455 -1.086 -6.947 1.00 90.00 86 PHE A C 1
ATOM 682 O O . PHE A 1 86 ? -1.585 -1.791 -7.466 1.00 90.00 86 PHE A O 1
ATOM 689 N N . VAL A 1 87 ? -3.253 -1.506 -5.966 1.00 95.44 87 VAL A N 1
ATOM 690 C CA . VAL A 1 87 ? -3.282 -2.880 -5.456 1.00 95.44 87 VAL A CA 1
ATOM 691 C C . VAL A 1 87 ? -4.725 -3.344 -5.288 1.00 95.44 87 VAL A C 1
ATOM 693 O O . VAL A 1 87 ? -5.580 -2.572 -4.863 1.00 95.44 87 VAL A O 1
ATOM 696 N N . ALA A 1 88 ? -4.981 -4.602 -5.631 1.00 95.44 88 ALA A N 1
ATOM 697 C CA . ALA A 1 88 ? -6.204 -5.330 -5.313 1.00 95.44 88 ALA A CA 1
ATOM 698 C C . ALA A 1 88 ? -5.844 -6.705 -4.742 1.00 95.44 88 ALA A C 1
ATOM 700 O O . ALA A 1 88 ? -4.769 -7.232 -5.038 1.00 95.44 88 ALA A O 1
ATOM 701 N N . VAL A 1 89 ? -6.745 -7.280 -3.950 1.00 95.88 89 VAL A N 1
ATOM 702 C CA . VAL A 1 89 ? -6.595 -8.599 -3.327 1.00 95.88 89 VAL A CA 1
ATOM 703 C C . VAL A 1 89 ? -7.825 -9.454 -3.639 1.00 95.88 89 VAL A C 1
ATOM 705 O O . VAL A 1 89 ? -8.939 -8.932 -3.646 1.00 95.88 89 VAL A O 1
ATOM 708 N N . ASP A 1 90 ? -7.629 -10.735 -3.961 1.00 93.62 90 ASP A N 1
ATOM 709 C CA . ASP A 1 90 ? -8.727 -11.704 -4.100 1.00 93.62 90 ASP A CA 1
ATOM 710 C C . ASP A 1 90 ? -8.974 -12.486 -2.797 1.00 93.62 90 ASP A C 1
ATOM 712 O O . ASP A 1 90 ? -8.223 -12.364 -1.831 1.00 93.62 90 ASP A O 1
ATOM 716 N N . SER A 1 91 ? -10.034 -13.298 -2.752 1.00 90.75 91 SER A N 1
ATOM 717 C CA . SER A 1 91 ? -10.420 -14.058 -1.550 1.00 90.75 91 SER A CA 1
ATOM 718 C C . SER A 1 91 ? -9.420 -15.146 -1.145 1.00 90.75 91 SER A C 1
ATOM 720 O O . SER A 1 91 ? -9.528 -15.707 -0.061 1.00 90.75 91 SER A O 1
ATOM 722 N N . GLU A 1 92 ? -8.456 -15.476 -2.007 1.00 88.88 92 GLU A N 1
ATOM 723 C CA . GLU A 1 92 ? -7.351 -16.384 -1.680 1.00 88.88 92 GLU A CA 1
ATOM 724 C C . GLU A 1 92 ? -6.125 -15.623 -1.142 1.00 88.88 92 GLU A C 1
ATOM 726 O O . GLU A 1 92 ? -5.118 -16.232 -0.778 1.00 88.88 92 GLU A O 1
ATOM 731 N N . GLY A 1 93 ? -6.184 -14.288 -1.090 1.00 88.56 93 GLY A N 1
ATOM 732 C CA . GLY A 1 93 ? -5.074 -13.434 -0.682 1.00 88.56 93 GLY A CA 1
ATOM 733 C C . GLY A 1 93 ? -4.031 -13.205 -1.779 1.00 88.56 93 GLY A C 1
ATOM 734 O O . GLY A 1 93 ? -2.931 -12.736 -1.477 1.00 88.56 93 GLY A O 1
ATOM 735 N N . ASN A 1 94 ? -4.326 -13.524 -3.047 1.00 92.75 94 ASN A N 1
ATOM 736 C CA . ASN A 1 94 ? -3.435 -13.144 -4.140 1.00 92.75 94 ASN A CA 1
ATOM 737 C C . ASN A 1 94 ? -3.562 -11.646 -4.415 1.00 92.75 94 ASN A C 1
ATOM 739 O O . ASN A 1 94 ? -4.663 -11.095 -4.425 1.00 92.75 94 ASN A O 1
ATOM 743 N N . LEU A 1 95 ? -2.434 -11.004 -4.719 1.00 93.62 95 LEU A N 1
ATOM 744 C CA . LEU A 1 95 ? -2.386 -9.567 -4.967 1.00 93.62 95 LEU A CA 1
ATOM 745 C C . LEU A 1 95 ? -2.199 -9.257 -6.440 1.00 93.62 95 LEU A C 1
ATOM 747 O O . LEU A 1 95 ? -1.453 -9.934 -7.146 1.00 93.62 95 LEU A O 1
ATOM 751 N N . TYR A 1 96 ? -2.819 -8.171 -6.877 1.00 93.44 96 TYR A N 1
ATOM 752 C CA . TYR A 1 96 ? -2.739 -7.668 -8.238 1.00 93.44 96 TYR A CA 1
ATOM 753 C C . TYR A 1 96 ? -2.264 -6.220 -8.189 1.00 93.44 96 TYR A C 1
ATOM 755 O O . TYR A 1 96 ? -2.964 -5.354 -7.669 1.00 93.44 96 TYR A O 1
ATOM 763 N N . GLY A 1 97 ? -1.057 -5.970 -8.694 1.00 91.12 97 GLY A N 1
ATOM 764 C CA . GLY A 1 97 ? -0.429 -4.651 -8.715 1.00 91.12 97 GLY A CA 1
ATOM 765 C C . GLY A 1 97 ? -0.395 -4.059 -10.120 1.00 91.12 97 GLY A C 1
ATOM 766 O O . GLY A 1 97 ? 0.010 -4.743 -11.064 1.00 91.12 97 GLY A O 1
ATOM 767 N N . GLY A 1 98 ? -0.799 -2.797 -10.266 1.00 87.44 98 GLY A N 1
ATOM 768 C CA . GLY A 1 98 ? -0.686 -2.054 -11.525 1.00 87.44 98 GLY A CA 1
ATOM 769 C C . GLY A 1 98 ? 0.585 -1.208 -11.567 1.00 87.44 98 GLY A C 1
ATOM 770 O O . GLY A 1 98 ? 0.747 -0.328 -10.731 1.00 87.44 98 GLY A O 1
ATOM 771 N N . GLU A 1 99 ? 1.461 -1.435 -12.545 1.00 86.00 99 GLU A N 1
ATOM 772 C CA . GLU A 1 99 ? 2.720 -0.700 -12.743 1.00 86.00 99 GLU A CA 1
ATOM 773 C C . GLU A 1 99 ? 2.611 0.197 -13.992 1.00 86.00 99 GLU A C 1
ATOM 775 O O . GLU A 1 99 ? 2.753 -0.290 -15.124 1.00 86.00 99 GLU A O 1
ATOM 780 N N . PRO A 1 100 ? 2.310 1.501 -13.824 1.00 76.44 100 PRO A N 1
ATOM 781 C CA . PRO A 1 100 ? 2.014 2.408 -14.934 1.00 76.44 100 PRO A CA 1
ATOM 782 C C . PRO A 1 100 ? 3.265 2.926 -15.655 1.00 76.44 100 PRO A C 1
ATOM 784 O O . PRO A 1 100 ? 3.163 3.401 -16.793 1.00 76.44 100 PRO A O 1
ATOM 787 N N . VAL A 1 101 ? 4.433 2.839 -15.013 1.00 77.62 101 VAL A N 1
ATOM 788 C CA . VAL A 1 101 ? 5.720 3.224 -15.594 1.00 77.62 101 VAL A CA 1
ATOM 789 C C . VAL A 1 101 ? 6.395 1.979 -16.168 1.00 77.62 101 VAL A C 1
ATOM 791 O O . VAL A 1 101 ? 6.555 0.994 -15.445 1.00 77.62 101 VAL A O 1
ATOM 794 N N . PRO A 1 102 ? 6.785 1.988 -17.459 1.00 70.38 102 PRO A N 1
ATOM 795 C CA . PRO A 1 102 ? 7.471 0.863 -18.073 1.00 70.38 102 PRO A CA 1
ATOM 796 C C . PRO A 1 102 ? 8.692 0.436 -17.265 1.00 70.38 102 PRO A C 1
ATOM 798 O O . PRO A 1 102 ? 9.625 1.212 -17.056 1.00 70.38 102 PRO A O 1
ATOM 801 N N . ASN A 1 103 ? 8.698 -0.819 -16.822 1.00 66.06 103 ASN A N 1
ATOM 802 C CA . ASN A 1 103 ? 9.869 -1.378 -16.166 1.00 66.06 103 ASN A CA 1
ATOM 803 C C . ASN A 1 103 ? 11.033 -1.418 -17.182 1.00 66.06 103 ASN A C 1
ATOM 805 O O . ASN A 1 103 ? 10.808 -1.858 -18.319 1.00 66.06 103 ASN A O 1
ATOM 809 N N . PRO A 1 104 ? 12.265 -1.028 -16.795 1.00 65.50 104 PRO A N 1
ATOM 810 C CA . PRO A 1 104 ? 13.431 -1.048 -17.684 1.00 65.50 104 PRO A CA 1
ATOM 811 C C . PRO A 1 104 ? 13.687 -2.413 -18.350 1.00 65.50 104 PRO A C 1
ATOM 813 O O . PRO A 1 104 ? 14.305 -2.469 -19.407 1.00 65.50 104 PRO A O 1
ATOM 816 N N . HIS A 1 105 ? 13.168 -3.509 -17.788 1.00 64.44 105 HIS A N 1
ATOM 817 C CA . HIS A 1 105 ? 13.304 -4.861 -18.335 1.00 64.44 105 HIS A CA 1
ATOM 818 C C . HIS A 1 105 ? 12.156 -5.322 -19.242 1.00 64.44 105 HIS A C 1
ATOM 820 O O . HIS A 1 105 ? 12.284 -6.367 -19.876 1.00 64.44 105 HIS A O 1
ATOM 826 N N . ARG A 1 106 ? 11.017 -4.616 -19.285 1.00 62.50 106 ARG A N 1
ATOM 827 C CA . ARG A 1 106 ? 9.851 -5.046 -20.084 1.00 62.50 106 ARG A CA 1
ATOM 828 C C . ARG A 1 106 ? 9.298 -4.002 -21.049 1.00 62.50 106 ARG A C 1
ATOM 830 O O . ARG A 1 106 ? 8.410 -4.359 -21.811 1.00 62.50 106 ARG A O 1
ATOM 837 N N . A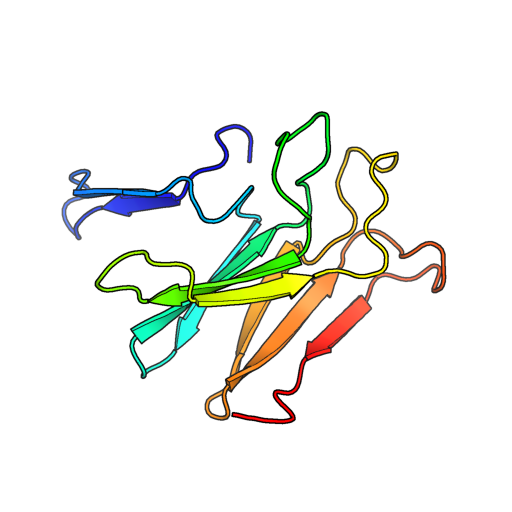SN A 1 107 ? 9.815 -2.767 -21.053 1.00 66.75 107 ASN A N 1
ATOM 838 C CA . ASN A 1 107 ? 9.371 -1.654 -21.915 1.00 66.75 107 ASN A CA 1
ATOM 839 C C . ASN A 1 107 ? 7.839 -1.598 -22.126 1.00 66.75 107 ASN A C 1
ATOM 841 O O . ASN A 1 107 ? 7.342 -1.330 -23.217 1.00 66.75 107 ASN A O 1
ATOM 845 N N . ALA A 1 108 ? 7.083 -1.925 -21.077 1.00 69.94 108 ALA A N 1
ATOM 846 C CA . ALA A 1 108 ? 5.637 -2.042 -21.106 1.00 69.94 108 ALA A CA 1
ATOM 847 C C . ALA A 1 108 ? 5.075 -1.744 -19.719 1.00 69.94 108 ALA A C 1
ATOM 849 O O . ALA A 1 108 ? 5.704 -2.050 -18.702 1.00 69.94 108 ALA A O 1
ATOM 850 N N . ARG A 1 109 ? 3.868 -1.177 -19.695 1.00 81.25 109 ARG A N 1
ATOM 851 C CA . ARG A 1 109 ? 3.034 -1.114 -18.491 1.00 81.25 109 ARG A CA 1
ATOM 852 C C . ARG A 1 109 ? 2.566 -2.522 -18.165 1.00 81.25 109 ARG A C 1
ATOM 854 O O . ARG A 1 109 ? 2.212 -3.266 -19.081 1.00 81.25 109 ARG A O 1
ATOM 861 N N . THR A 1 110 ? 2.564 -2.894 -16.891 1.00 84.62 110 THR A N 1
ATOM 862 C CA . THR A 1 110 ? 2.239 -4.273 -16.508 1.00 84.62 110 THR A CA 1
ATOM 863 C C . THR A 1 110 ? 1.220 -4.337 -15.387 1.00 84.62 110 THR A C 1
ATOM 865 O O . THR A 1 110 ? 1.231 -3.520 -14.473 1.00 84.62 110 THR A O 1
ATOM 868 N N . LEU A 1 111 ? 0.350 -5.342 -15.470 1.00 87.12 111 LEU A N 1
ATOM 869 C CA . LEU A 1 111 ? -0.383 -5.863 -14.327 1.00 87.12 111 LEU A CA 1
ATOM 870 C C . LEU A 1 111 ? 0.387 -7.085 -13.825 1.00 87.12 111 LEU A C 1
ATOM 872 O O . LEU A 1 111 ? 0.718 -7.970 -14.620 1.00 87.12 111 LEU A O 1
ATOM 876 N N . ARG A 1 112 ? 0.680 -7.141 -12.528 1.00 88.31 112 ARG A N 1
ATOM 877 C CA . ARG A 1 112 ? 1.386 -8.273 -11.919 1.00 88.31 112 ARG A CA 1
ATOM 878 C C . ARG A 1 112 ? 0.525 -8.961 -10.886 1.00 88.31 112 ARG A C 1
ATOM 880 O O . ARG A 1 112 ? -0.059 -8.293 -10.041 1.00 88.31 112 ARG A O 1
ATOM 887 N N . LYS A 1 113 ? 0.512 -10.293 -10.935 1.00 91.62 113 LYS A N 1
ATOM 888 C CA . LYS A 1 113 ? -0.040 -11.141 -9.881 1.00 91.62 113 LYS A CA 1
ATOM 889 C C . LYS A 1 113 ? 1.083 -11.557 -8.930 1.00 91.62 113 LYS A C 1
ATOM 891 O O . LYS A 1 113 ? 2.103 -12.078 -9.382 1.00 91.62 113 LYS A O 1
ATOM 896 N N . TYR A 1 114 ? 0.879 -11.358 -7.637 1.00 90.12 114 TYR A N 1
ATOM 897 C CA . TYR A 1 114 ? 1.731 -11.848 -6.561 1.00 90.12 114 TYR A CA 1
ATOM 898 C C . TYR A 1 114 ? 0.968 -12.947 -5.825 1.00 90.12 114 TYR A C 1
ATOM 900 O O . TYR A 1 114 ? -0.158 -12.734 -5.377 1.00 90.12 114 TYR A O 1
ATOM 908 N N . VAL A 1 115 ? 1.573 -14.129 -5.735 1.00 90.38 115 VAL A N 1
ATOM 909 C CA . VAL A 1 115 ? 0.982 -15.308 -5.093 1.00 90.38 115 VAL A CA 1
ATOM 910 C C . VAL A 1 115 ? 1.782 -15.619 -3.842 1.00 90.38 115 VAL A C 1
ATOM 912 O O . VAL A 1 115 ? 3.011 -15.730 -3.904 1.00 90.38 115 VAL A O 1
ATOM 915 N N . ARG A 1 116 ? 1.096 -15.782 -2.711 1.00 82.38 116 ARG A N 1
ATOM 916 C CA . ARG A 1 116 ? 1.725 -16.284 -1.491 1.00 82.38 116 ARG A CA 1
ATOM 917 C C . ARG A 1 116 ? 2.027 -17.768 -1.678 1.00 82.38 116 ARG A C 1
ATOM 919 O O . ARG A 1 116 ? 1.122 -18.575 -1.841 1.00 82.38 116 ARG A O 1
ATOM 926 N N . VAL A 1 117 ? 3.307 -18.129 -1.653 1.00 84.06 117 VAL A N 1
ATOM 927 C CA . VAL A 1 117 ? 3.750 -19.523 -1.843 1.00 84.06 117 VAL A CA 1
ATOM 928 C C . VAL A 1 117 ? 4.052 -20.256 -0.534 1.00 84.06 117 VAL A C 1
ATOM 930 O O . VAL A 1 117 ? 4.293 -21.461 -0.563 1.00 84.06 117 VAL A O 1
ATOM 933 N N . ARG A 1 118 ? 4.065 -19.553 0.608 1.00 69.50 118 ARG A N 1
ATOM 934 C CA . ARG A 1 118 ? 4.259 -20.109 1.960 1.00 69.50 118 ARG A CA 1
ATOM 935 C C . ARG A 1 118 ? 3.516 -19.253 3.001 1.00 69.50 118 ARG A C 1
ATOM 937 O O . ARG A 1 118 ? 3.420 -18.049 2.758 1.00 69.50 118 ARG A O 1
ATOM 944 N N . PRO A 1 119 ? 3.004 -19.852 4.096 1.00 60.59 119 PRO A N 1
ATOM 945 C CA . PRO A 1 119 ? 2.431 -19.119 5.226 1.00 60.59 119 PRO A CA 1
ATOM 946 C C . PRO A 1 119 ? 3.409 -18.091 5.790 1.00 60.59 119 PRO A C 1
ATOM 948 O O . PRO A 1 119 ? 4.583 -18.471 6.016 1.00 60.59 119 PRO A O 1
#

Foldseek 3Di:
DQPQWDWDADPVRHTDDIGNVFGRFQEWEADPVQKIKGAFQADDCPRTNPDAGFIFIDGNVPSDTDDTDGDPQWDNVPRVGFTFNYWDADNQGKIWGWGQDQRPVGNDTDIDIDDDPDD